Protein AF-A0A3A8HNA7-F1 (afdb_monomer_lite)

Organism: NCBI:txid2316733

Structure (mmCIF, N/CA/C/O backbone):
data_AF-A0A3A8HNA7-F1
#
_entry.id   AF-A0A3A8HNA7-F1
#
loop_
_atom_site.group_PDB
_atom_site.id
_atom_site.type_symbol
_atom_site.label_atom_id
_atom_site.label_alt_id
_atom_site.label_comp_id
_atom_site.label_asym_id
_atom_site.label_entity_id
_atom_site.label_seq_id
_atom_site.pdbx_PDB_ins_code
_atom_site.Cartn_x
_atom_site.Cartn_y
_atom_site.Cartn_z
_atom_site.occupancy
_atom_site.B_iso_or_equiv
_atom_site.auth_seq_id
_atom_site.auth_comp_id
_atom_site.auth_asym_id
_atom_site.auth_atom_id
_atom_site.pdbx_PDB_model_num
ATOM 1 N N . MET A 1 1 ? 7.430 -6.236 -26.148 1.00 52.34 1 MET A N 1
ATOM 2 C CA . MET A 1 1 ? 7.289 -6.702 -24.752 1.00 52.34 1 MET A CA 1
ATOM 3 C C . MET A 1 1 ? 5.996 -6.110 -24.215 1.00 52.34 1 MET A C 1
ATOM 5 O O . MET A 1 1 ? 5.931 -4.894 -24.080 1.00 52.34 1 MET A O 1
ATOM 9 N N . ALA A 1 2 ? 4.943 -6.908 -24.037 1.00 63.03 2 ALA A N 1
ATOM 10 C CA . ALA A 1 2 ? 3.700 -6.397 -23.461 1.00 63.03 2 ALA A CA 1
ATOM 11 C C . ALA A 1 2 ? 3.947 -5.993 -21.993 1.00 6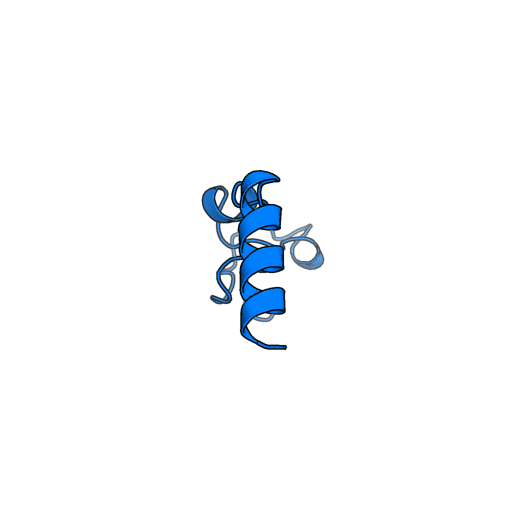3.03 2 ALA A C 1
ATOM 13 O O . ALA A 1 2 ? 4.728 -6.671 -21.317 1.00 63.03 2 ALA A O 1
ATOM 14 N N . PRO A 1 3 ? 3.352 -4.895 -21.493 1.00 68.06 3 PRO A N 1
ATOM 15 C CA . PRO A 1 3 ? 3.386 -4.607 -20.065 1.00 68.06 3 PRO A CA 1
ATOM 16 C C . PRO A 1 3 ? 2.725 -5.774 -19.314 1.00 68.06 3 PRO A C 1
ATOM 18 O O . PRO A 1 3 ? 1.779 -6.370 -19.838 1.00 68.06 3 PRO A O 1
ATOM 21 N N . PRO A 1 4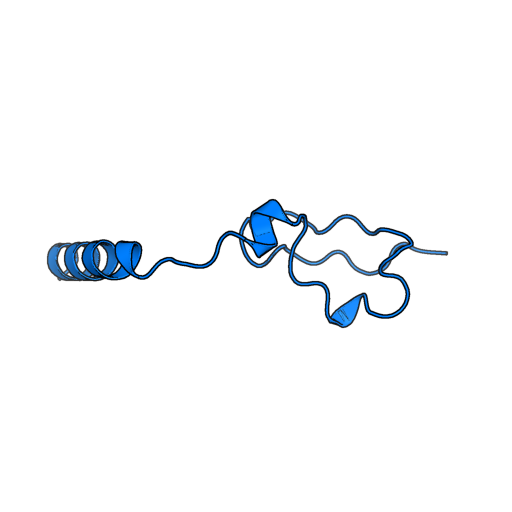 ? 3.208 -6.137 -18.114 1.00 77.44 4 PRO A N 1
ATOM 22 C CA . PRO A 1 4 ? 2.571 -7.200 -17.357 1.00 77.44 4 PRO A CA 1
ATOM 23 C C . PRO A 1 4 ? 1.145 -6.799 -16.974 1.00 77.44 4 PRO A C 1
ATOM 25 O O . PRO A 1 4 ? 0.805 -5.612 -16.951 1.00 77.44 4 PRO A O 1
ATOM 28 N N . ALA A 1 5 ? 0.313 -7.803 -16.693 1.00 83.94 5 ALA A N 1
ATOM 29 C CA . ALA A 1 5 ? -1.104 -7.612 -16.417 1.00 83.94 5 ALA A CA 1
ATOM 30 C C . ALA A 1 5 ? -1.336 -6.522 -15.359 1.00 83.94 5 ALA A C 1
ATOM 32 O O . ALA A 1 5 ? -0.674 -6.491 -14.315 1.00 83.94 5 ALA A O 1
ATOM 33 N N . SER A 1 6 ? -2.286 -5.628 -15.645 1.00 87.06 6 SER A N 1
ATOM 34 C CA . SER A 1 6 ? -2.728 -4.612 -14.693 1.00 87.06 6 SER A CA 1
ATOM 35 C C . SER A 1 6 ? -3.295 -5.291 -13.449 1.00 87.06 6 SER A C 1
ATOM 37 O O . SER A 1 6 ? -4.099 -6.216 -13.559 1.00 87.06 6 SER A O 1
ATOM 39 N N . LYS A 1 7 ? -2.903 -4.815 -12.267 1.00 92.88 7 LYS A N 1
ATOM 40 C CA . LYS A 1 7 ? -3.476 -5.249 -10.990 1.00 92.88 7 LYS A CA 1
ATOM 41 C C . LYS A 1 7 ? -3.811 -4.053 -10.104 1.00 92.88 7 LYS A C 1
ATOM 43 O O . LYS A 1 7 ? -3.110 -3.040 -10.183 1.00 92.88 7 LYS A O 1
ATOM 48 N N . PRO A 1 8 ? -4.869 -4.128 -9.283 1.00 95.06 8 PRO A N 1
ATOM 49 C CA . PRO A 1 8 ? -5.264 -3.028 -8.416 1.00 95.06 8 PRO A CA 1
ATOM 50 C C . PRO A 1 8 ? -4.319 -2.890 -7.214 1.00 95.06 8 PRO A C 1
ATOM 52 O O . PRO A 1 8 ? -3.810 -3.870 -6.672 1.00 95.06 8 PRO A O 1
ATOM 55 N N . CYS A 1 9 ? -4.093 -1.653 -6.776 1.00 94.50 9 CYS A N 1
ATOM 56 C CA . CYS A 1 9 ? -3.412 -1.349 -5.523 1.00 94.50 9 CYS A CA 1
ATOM 57 C C . CYS A 1 9 ? -4.296 -1.749 -4.338 1.00 94.50 9 CYS A C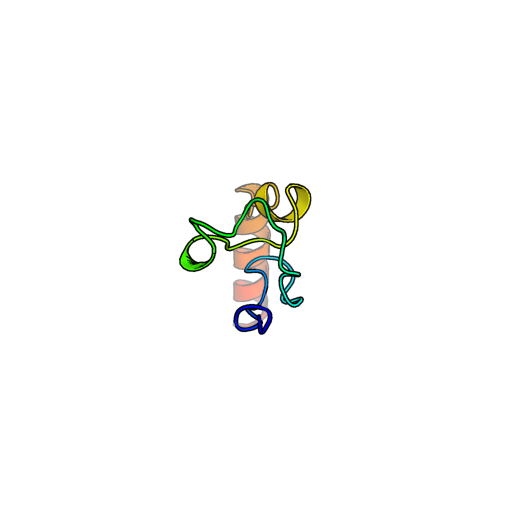 1
ATOM 59 O O . CYS A 1 9 ? -5.430 -1.281 -4.242 1.00 94.50 9 CYS A O 1
ATOM 61 N N . ALA A 1 10 ? -3.746 -2.503 -3.386 1.00 93.19 10 ALA A N 1
ATOM 62 C CA . ALA A 1 10 ? -4.478 -2.978 -2.208 1.00 93.19 10 ALA A CA 1
ATOM 63 C C . ALA A 1 10 ? -4.982 -1.858 -1.271 1.00 93.19 10 ALA A C 1
ATOM 65 O O . ALA A 1 10 ? -5.784 -2.122 -0.387 1.00 93.19 10 ALA A O 1
ATOM 66 N N . VAL A 1 11 ? -4.518 -0.616 -1.449 1.00 93.12 11 VAL A N 1
ATOM 67 C CA . VAL A 1 11 ? -4.905 0.526 -0.600 1.00 93.12 11 VAL A CA 1
ATOM 68 C C . VAL A 1 11 ? -5.832 1.504 -1.305 1.00 93.12 11 VAL A C 1
ATOM 70 O O . VAL A 1 11 ? -6.763 2.015 -0.699 1.00 93.12 11 VAL A O 1
ATOM 73 N N . CYS A 1 12 ? -5.561 1.831 -2.570 1.00 93.50 12 CYS A N 1
ATOM 74 C CA . CYS A 1 12 ? -6.316 2.870 -3.276 1.00 93.50 12 CYS A CA 1
ATOM 75 C C . CYS A 1 12 ? -7.145 2.349 -4.452 1.00 93.50 12 CYS A C 1
ATOM 77 O O . CYS A 1 12 ? -7.763 3.157 -5.139 1.00 93.50 12 CYS A O 1
ATOM 79 N N . GLY A 1 13 ? -7.103 1.044 -4.741 1.00 92.12 13 GLY A N 1
ATOM 80 C CA . GLY A 1 13 ? -7.860 0.395 -5.818 1.00 92.12 13 GLY A CA 1
ATOM 81 C C . GLY A 1 13 ? -7.402 0.728 -7.243 1.00 92.12 13 GLY A C 1
ATOM 82 O O . GLY A 1 13 ? -7.741 0.014 -8.180 1.00 92.12 13 GLY A O 1
ATOM 83 N N . ARG A 1 14 ? -6.595 1.778 -7.437 1.00 93.56 14 ARG A N 1
ATOM 84 C CA . ARG A 1 14 ? -6.084 2.171 -8.759 1.00 93.56 14 ARG A CA 1
ATOM 85 C C . ARG A 1 14 ? -5.119 1.128 -9.321 1.00 93.56 14 ARG A C 1
ATOM 87 O O . ARG A 1 14 ? -4.377 0.501 -8.564 1.00 93.56 14 ARG A O 1
ATOM 94 N N . ALA A 1 15 ? -5.078 1.008 -10.646 1.00 93.81 15 ALA A N 1
ATOM 95 C CA . ALA A 1 15 ? -4.134 0.143 -11.345 1.00 93.81 15 ALA A CA 1
ATOM 96 C C . ALA A 1 15 ? -2.677 0.481 -10.980 1.00 93.81 15 ALA A C 1
ATOM 98 O O . ALA A 1 15 ? -2.264 1.645 -10.998 1.00 93.81 15 ALA A O 1
ATOM 99 N N . ILE A 1 16 ? -1.887 -0.542 -10.657 1.00 94.06 16 ILE A N 1
ATOM 100 C CA . ILE A 1 16 ? -0.451 -0.405 -10.429 1.00 94.06 16 ILE A CA 1
ATOM 101 C C . ILE A 1 16 ? 0.228 -0.219 -11.787 1.00 94.06 16 ILE A C 1
ATOM 103 O O . ILE A 1 16 ? 0.224 -1.112 -12.630 1.00 94.06 16 ILE A O 1
ATOM 107 N N . THR A 1 17 ? 0.843 0.943 -11.999 1.00 91.12 17 THR A N 1
ATOM 108 C CA . THR A 1 17 ? 1.656 1.201 -13.192 1.00 91.12 17 THR A CA 1
ATOM 109 C C . THR A 1 17 ? 2.959 0.416 -13.118 1.00 91.12 17 THR A C 1
ATOM 111 O O . THR A 1 17 ? 3.712 0.565 -12.155 1.00 91.12 17 THR A O 1
ATOM 114 N N . TRP A 1 18 ? 3.259 -0.383 -14.141 1.00 89.88 18 TRP A N 1
ATOM 115 C CA . TRP A 1 18 ? 4.514 -1.128 -14.209 1.00 89.88 18 TRP A CA 1
ATOM 116 C C . TRP A 1 18 ? 5.748 -0.212 -14.156 1.00 89.88 18 TRP A C 1
ATOM 118 O O . TRP A 1 18 ? 5.761 0.887 -14.715 1.00 89.88 18 TRP A O 1
ATOM 128 N N . ARG A 1 19 ? 6.816 -0.684 -13.503 1.00 89.31 19 ARG A N 1
ATOM 129 C CA . ARG A 1 19 ? 8.120 -0.010 -13.432 1.00 89.31 19 ARG A CA 1
ATOM 130 C C . ARG A 1 19 ? 9.228 -1.035 -13.644 1.00 89.31 19 ARG A C 1
ATOM 132 O O . ARG A 1 19 ? 9.157 -2.124 -13.087 1.00 89.31 19 ARG A O 1
ATOM 139 N N . LYS A 1 20 ? 10.306 -0.654 -14.341 1.00 88.44 20 LYS A N 1
ATOM 140 C CA . LYS A 1 20 ? 11.468 -1.533 -14.600 1.00 88.44 20 LYS A CA 1
ATOM 141 C C . LYS A 1 20 ? 12.043 -2.182 -13.334 1.00 88.44 20 LYS A C 1
ATOM 143 O O . LYS A 1 20 ? 12.447 -3.337 -13.377 1.00 88.44 20 LYS A O 1
ATOM 148 N N . LYS A 1 21 ? 12.038 -1.467 -12.201 1.00 88.75 21 LYS A N 1
ATOM 149 C CA . LYS A 1 21 ? 12.531 -1.979 -10.909 1.00 88.75 21 LYS A CA 1
ATOM 150 C C . LYS A 1 21 ? 11.769 -3.202 -10.384 1.00 88.75 21 LYS A C 1
ATOM 152 O O . LYS A 1 21 ? 12.302 -3.904 -9.543 1.00 88.75 21 LYS A O 1
ATOM 157 N N . TRP A 1 22 ? 10.551 -3.426 -10.877 1.00 90.94 22 TRP A N 1
ATOM 158 C CA . TRP A 1 22 ? 9.655 -4.501 -10.457 1.00 90.94 22 TRP A CA 1
ATOM 159 C C . TRP A 1 22 ? 9.640 -5.685 -1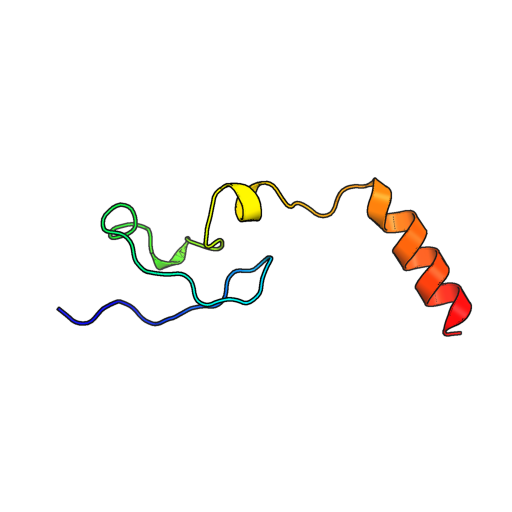1.421 1.00 90.94 22 TRP A C 1
ATOM 161 O O . TRP A 1 22 ? 8.759 -6.532 -11.352 1.00 90.94 22 TRP A O 1
ATOM 171 N N . ALA A 1 23 ? 10.572 -5.738 -12.375 1.00 89.88 23 ALA A N 1
ATOM 172 C CA . ALA A 1 23 ? 10.584 -6.795 -13.380 1.00 89.88 23 ALA A CA 1
ATOM 173 C C . ALA A 1 23 ? 10.779 -8.202 -12.781 1.00 89.88 23 ALA A C 1
ATOM 175 O O . ALA A 1 23 ? 10.332 -9.170 -13.383 1.00 89.88 23 ALA A O 1
ATOM 176 N N . ARG A 1 24 ? 11.441 -8.319 -11.621 1.00 89.81 24 ARG A N 1
ATOM 177 C CA . ARG A 1 24 ? 11.763 -9.609 -10.983 1.00 89.81 24 ARG A CA 1
ATOM 178 C C . ARG A 1 24 ? 10.698 -10.078 -9.994 1.00 89.81 24 ARG A C 1
ATOM 180 O O . ARG A 1 24 ? 10.538 -11.269 -9.788 1.00 89.81 24 ARG A O 1
ATOM 187 N N . ASP A 1 25 ? 10.000 -9.133 -9.386 1.00 92.44 25 ASP A N 1
ATOM 188 C CA . ASP A 1 25 ? 9.118 -9.308 -8.235 1.00 92.44 25 ASP A CA 1
ATOM 189 C C . ASP A 1 25 ? 7.708 -8.776 -8.523 1.00 92.44 25 ASP A C 1
ATOM 191 O O . ASP A 1 25 ? 6.960 -8.459 -7.599 1.00 92.44 25 ASP A O 1
ATOM 195 N N . TRP A 1 26 ? 7.332 -8.659 -9.806 1.00 91.56 26 TRP A N 1
ATOM 196 C CA . TRP A 1 26 ? 6.059 -8.057 -10.205 1.00 91.56 26 TRP A CA 1
ATOM 197 C C . TRP A 1 26 ? 4.879 -8.699 -9.488 1.00 91.56 26 TRP A C 1
ATOM 199 O O . TRP A 1 26 ? 4.007 -7.961 -9.049 1.00 91.56 26 TRP A O 1
ATOM 209 N N . GLU A 1 27 ? 4.860 -10.021 -9.308 1.00 91.56 27 GLU A N 1
ATOM 210 C CA . GLU A 1 27 ? 3.785 -10.741 -8.614 1.00 91.56 27 GLU A CA 1
ATOM 211 C C . GLU A 1 27 ? 3.599 -10.271 -7.161 1.00 91.56 27 GLU A C 1
ATOM 213 O O . GLU A 1 27 ? 2.464 -10.040 -6.739 1.00 91.56 27 GLU A O 1
ATOM 218 N N . GLU A 1 28 ? 4.682 -9.939 -6.455 1.00 93.31 28 GLU A N 1
ATOM 219 C CA . GLU A 1 28 ? 4.659 -9.497 -5.053 1.00 93.31 28 GLU A CA 1
ATOM 220 C C . GLU A 1 28 ? 4.283 -8.016 -4.857 1.00 93.31 28 GLU A C 1
ATOM 222 O O . GLU A 1 28 ? 3.941 -7.588 -3.747 1.00 93.31 28 GLU A O 1
ATOM 227 N N . VAL A 1 29 ? 4.304 -7.195 -5.915 1.00 93.19 29 VAL A N 1
ATOM 228 C CA . VAL A 1 29 ? 3.976 -5.759 -5.816 1.00 93.19 29 VAL A CA 1
ATOM 229 C C . VAL A 1 29 ? 2.495 -5.546 -5.470 1.00 93.19 29 VAL A C 1
ATOM 231 O O . VAL A 1 29 ? 1.622 -5.694 -6.315 1.00 93.19 29 VAL A O 1
ATOM 234 N N . ARG A 1 30 ? 2.177 -5.136 -4.240 1.00 93.19 30 ARG A N 1
ATOM 235 C CA . ARG A 1 30 ? 0.781 -4.899 -3.799 1.00 93.19 30 ARG A CA 1
ATOM 236 C C . ARG A 1 30 ? 0.326 -3.434 -3.845 1.00 93.19 30 ARG A C 1
ATOM 238 O O . ARG A 1 30 ? -0.868 -3.156 -3.748 1.00 93.19 30 ARG A O 1
ATOM 245 N N . TYR A 1 31 ? 1.257 -2.489 -3.996 1.00 94.31 31 TYR A N 1
ATOM 246 C CA . TYR A 1 31 ? 0.993 -1.055 -3.833 1.00 94.31 31 TYR A CA 1
ATOM 247 C C . TYR A 1 31 ? 1.542 -0.226 -4.996 1.00 94.31 31 TYR A C 1
ATOM 249 O O . TYR A 1 31 ? 2.635 -0.490 -5.493 1.00 94.31 31 TYR A O 1
ATOM 257 N N . CYS A 1 32 ? 0.818 0.824 -5.396 1.00 92.62 32 CYS A N 1
ATOM 258 C CA . CYS A 1 32 ? 1.234 1.704 -6.495 1.00 92.62 32 CYS A CA 1
ATOM 259 C C . CYS A 1 32 ? 2.323 2.724 -6.108 1.00 92.62 32 CYS A C 1
ATOM 261 O O . CYS A 1 32 ? 3.018 3.250 -6.981 1.00 92.62 32 CYS A O 1
ATOM 263 N N . SER A 1 33 ? 2.487 3.009 -4.813 1.00 91.06 33 SER A N 1
ATOM 264 C CA . SER A 1 33 ? 3.452 3.976 -4.283 1.00 91.06 33 SER A CA 1
ATOM 265 C C . SER A 1 33 ? 3.846 3.652 -2.842 1.00 91.06 33 SER A C 1
ATOM 267 O O . SER A 1 33 ? 3.139 2.921 -2.144 1.00 91.06 33 SER A O 1
ATOM 269 N N . ASP A 1 34 ? 4.949 4.240 -2.375 1.00 91.00 34 ASP A N 1
ATOM 270 C CA . ASP A 1 34 ? 5.388 4.107 -0.981 1.00 91.00 34 ASP A CA 1
ATOM 271 C C . ASP A 1 34 ? 4.406 4.769 -0.004 1.00 91.00 34 ASP A C 1
ATOM 273 O O . ASP A 1 34 ? 4.190 4.260 1.091 1.00 91.00 34 ASP A O 1
ATOM 277 N N . ALA A 1 35 ? 3.701 5.820 -0.437 1.00 91.75 35 ALA A N 1
ATOM 278 C CA . ALA A 1 35 ? 2.596 6.394 0.327 1.00 91.75 35 ALA A CA 1
ATOM 279 C C . ALA A 1 35 ? 1.462 5.377 0.550 1.00 91.75 35 ALA A C 1
ATOM 281 O O . ALA A 1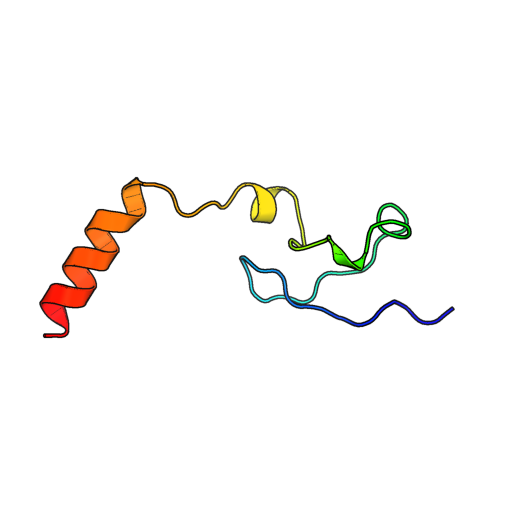 35 ? 0.950 5.263 1.659 1.00 91.75 35 ALA A O 1
ATOM 282 N N . CYS A 1 36 ? 1.091 4.597 -0.477 1.00 93.00 36 CYS A N 1
ATOM 283 C CA . CYS A 1 36 ? 0.122 3.512 -0.305 1.00 93.00 36 CYS A CA 1
ATOM 284 C C . CYS A 1 36 ? 0.689 2.389 0.569 1.00 93.00 36 CYS A C 1
ATOM 286 O O . CYS A 1 36 ? -0.021 1.894 1.429 1.00 93.00 36 CYS A O 1
ATOM 288 N N . ARG A 1 37 ? 1.972 2.035 0.429 1.00 91.06 37 ARG A N 1
ATOM 289 C CA . ARG A 1 37 ? 2.622 1.048 1.310 1.00 91.06 37 ARG A CA 1
ATOM 290 C C . ARG A 1 37 ? 2.585 1.470 2.789 1.00 91.06 37 ARG A C 1
ATOM 292 O O . ARG A 1 37 ? 2.448 0.613 3.657 1.00 91.06 37 ARG A O 1
ATOM 299 N N . GLY A 1 38 ? 2.718 2.769 3.067 1.00 90.19 38 GLY A N 1
ATOM 300 C CA . GLY A 1 38 ? 2.684 3.340 4.418 1.00 90.19 38 GLY A CA 1
ATOM 301 C C . GLY A 1 38 ? 1.280 3.510 5.008 1.00 90.19 38 GLY A C 1
ATOM 302 O O . GLY A 1 38 ? 1.144 3.625 6.225 1.00 90.19 38 GLY A O 1
ATOM 303 N N . LYS A 1 39 ? 0.228 3.484 4.181 1.00 86.94 39 LYS A N 1
ATOM 304 C CA . LYS A 1 39 ? -1.171 3.471 4.631 1.00 86.94 39 LYS A CA 1
ATOM 305 C C . LYS A 1 39 ? -1.551 2.074 5.130 1.00 86.94 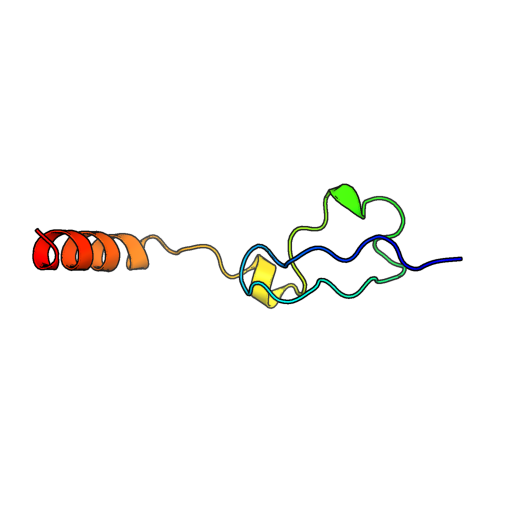39 LYS A C 1
ATOM 307 O O . LYS A 1 39 ? -2.253 1.327 4.458 1.00 86.94 39 LYS A O 1
ATOM 312 N N . ARG A 1 40 ? -1.065 1.718 6.316 1.00 71.38 40 ARG A N 1
ATOM 313 C CA . ARG A 1 40 ? -1.645 0.631 7.111 1.00 71.38 40 ARG A CA 1
ATOM 314 C C . ARG A 1 40 ? -2.845 1.185 7.875 1.00 71.38 40 ARG A C 1
ATOM 316 O O . ARG A 1 40 ? -2.737 2.295 8.396 1.00 71.38 40 ARG A O 1
ATOM 323 N N . THR A 1 41 ? -3.943 0.428 7.942 1.00 69.50 41 THR A N 1
ATOM 324 C CA . THR A 1 41 ? -5.028 0.674 8.906 1.00 69.50 41 THR A CA 1
ATOM 325 C C . THR A 1 41 ? -4.385 0.825 10.274 1.00 69.50 41 THR A C 1
ATOM 327 O O . THR A 1 41 ? -3.674 -0.073 10.735 1.00 69.50 41 THR A O 1
ATOM 330 N N . GLN A 1 42 ? -4.506 2.014 10.855 1.00 69.88 42 GLN A N 1
ATOM 331 C CA . GLN A 1 42 ? -3.882 2.291 12.139 1.00 69.88 42 GLN A CA 1
ATOM 332 C C . GLN A 1 42 ? -4.820 1.779 13.230 1.00 69.88 42 GLN A C 1
ATOM 334 O O . GLN A 1 42 ? -6.033 1.794 13.061 1.00 69.88 42 GLN A O 1
ATOM 339 N N . ALA A 1 43 ? -4.280 1.390 14.386 1.00 63.50 43 ALA A N 1
ATOM 340 C CA . ALA A 1 43 ? -5.089 0.980 15.541 1.00 63.50 43 ALA A CA 1
ATOM 341 C C . ALA A 1 43 ? -6.137 2.036 15.964 1.00 63.50 43 ALA A C 1
ATOM 343 O O . ALA A 1 43 ? -7.114 1.716 16.629 1.00 63.50 43 ALA A O 1
ATOM 344 N N . ARG A 1 44 ? -5.959 3.295 15.541 1.00 68.50 44 ARG A N 1
ATOM 345 C CA . ARG A 1 44 ? -6.918 4.391 15.730 1.00 68.50 44 ARG A CA 1
ATOM 346 C C . ARG A 1 44 ? -8.218 4.247 14.925 1.00 68.50 44 ARG A C 1
ATOM 348 O O . ARG A 1 44 ? -9.162 4.967 15.219 1.00 68.50 44 ARG A O 1
ATOM 355 N N . ASP A 1 45 ? -8.248 3.388 13.907 1.00 67.12 45 ASP A N 1
ATOM 356 C CA . ASP A 1 45 ? -9.400 3.223 13.013 1.00 67.12 45 ASP A CA 1
ATOM 357 C C . ASP A 1 45 ? -10.391 2.172 13.567 1.00 67.12 45 ASP A C 1
ATOM 359 O O . ASP A 1 45 ? -11.581 2.221 13.264 1.00 67.12 45 ASP A O 1
ATOM 363 N N . SER A 1 46 ? -9.938 1.282 14.461 1.00 74.25 46 SER A N 1
ATOM 364 C CA . SER A 1 46 ? -10.766 0.232 15.077 1.00 74.25 46 SER A CA 1
ATOM 365 C C . SER A 1 46 ? -11.954 0.750 15.912 1.00 74.25 46 SER A C 1
ATOM 367 O O . SER A 1 46 ? -13.029 0.161 15.818 1.00 74.25 46 SER A O 1
ATOM 369 N N . PRO A 1 47 ? -11.841 1.847 16.693 1.00 83.69 47 PRO A N 1
ATOM 370 C CA . PRO A 1 47 ? -12.992 2.407 17.407 1.00 83.69 47 PRO A CA 1
ATOM 371 C C . PRO A 1 47 ? -14.072 2.958 16.466 1.00 83.69 47 PRO A C 1
ATOM 373 O O . PRO A 1 47 ? -15.254 2.876 16.775 1.00 83.69 47 PRO A O 1
ATOM 376 N N . LEU A 1 48 ? -13.679 3.499 15.308 1.00 85.00 48 LEU A N 1
ATOM 377 C CA . LEU A 1 48 ? -14.614 4.008 14.301 1.00 85.00 48 LEU A CA 1
ATOM 378 C C . LEU A 1 48 ? -15.399 2.873 13.642 1.00 85.00 48 LEU A C 1
ATOM 380 O O . LEU A 1 48 ? -16.609 2.992 13.487 1.00 85.00 48 LEU A O 1
ATOM 384 N N . GLU A 1 49 ? -14.733 1.769 13.294 1.00 86.50 49 GLU A N 1
ATOM 385 C CA . GLU A 1 49 ? -15.411 0.578 12.766 1.00 86.50 49 GLU A CA 1
ATOM 386 C C . GLU A 1 49 ? -16.416 -0.002 13.767 1.00 86.50 49 GLU A C 1
ATOM 388 O O . GLU A 1 49 ? -17.537 -0.321 13.377 1.00 86.50 49 GLU A O 1
ATOM 393 N N . ALA A 1 50 ? -16.056 -0.078 15.054 1.00 88.06 50 ALA A N 1
ATOM 394 C CA . ALA A 1 50 ? -16.970 -0.542 16.097 1.00 88.06 50 ALA A CA 1
ATOM 395 C C . ALA A 1 50 ? -18.226 0.343 16.195 1.00 88.06 50 ALA A C 1
ATOM 397 O O . ALA A 1 50 ? -19.341 -0.171 16.163 1.00 88.06 50 ALA A O 1
ATOM 398 N N . LEU A 1 51 ? -18.050 1.669 16.213 1.00 91.00 51 LEU A N 1
ATOM 399 C CA . LEU A 1 51 ? -19.162 2.625 16.247 1.00 91.00 51 LEU A CA 1
ATOM 400 C C . LEU A 1 51 ? -20.057 2.536 15.003 1.00 91.00 51 LEU A C 1
ATOM 402 O O . LEU A 1 51 ? -21.275 2.650 15.105 1.00 91.00 51 LEU A O 1
ATOM 406 N N . ILE A 1 52 ? -19.471 2.330 13.819 1.00 93.12 52 ILE A N 1
ATOM 407 C CA . ILE A 1 52 ? -20.240 2.155 12.579 1.00 93.12 52 ILE A CA 1
ATOM 408 C C . ILE A 1 52 ? -21.106 0.892 12.657 1.00 93.12 52 ILE A C 1
ATOM 410 O O . ILE A 1 52 ? -22.268 0.935 12.264 1.00 93.12 52 ILE A O 1
ATOM 414 N N . LEU A 1 53 ? -20.562 -0.218 13.165 1.00 91.19 53 LEU A N 1
ATOM 415 C CA . LEU A 1 53 ? -21.310 -1.469 13.310 1.00 91.19 53 LEU A CA 1
ATOM 416 C C . LEU A 1 53 ? -22.447 -1.351 14.331 1.00 91.19 53 LEU A C 1
ATOM 418 O O . LEU A 1 53 ? -23.528 -1.870 14.072 1.00 91.19 53 LEU A O 1
ATOM 422 N N . GLU A 1 54 ? -22.233 -0.639 15.441 1.00 95.25 54 GLU A N 1
ATOM 423 C CA . GLU A 1 54 ? -23.286 -0.364 16.429 1.00 95.25 54 GLU A CA 1
ATOM 424 C C . GLU A 1 54 ? -24.444 0.457 15.845 1.00 95.25 54 GLU A C 1
ATOM 426 O O . GLU A 1 54 ? -25.595 0.191 16.166 1.00 95.25 54 GLU A O 1
ATOM 431 N N . LEU A 1 55 ? -24.165 1.432 14.971 1.00 93.69 55 LEU A N 1
ATOM 432 C CA . LEU A 1 55 ? -25.198 2.277 14.352 1.00 93.69 55 LEU A CA 1
ATOM 433 C C . LEU A 1 55 ? -25.993 1.583 13.236 1.00 93.69 55 LEU A C 1
ATOM 435 O O . LEU A 1 55 ? -27.065 2.060 12.868 1.00 93.69 55 LEU A O 1
ATOM 439 N N . LEU A 1 56 ? -25.443 0.519 12.648 1.00 93.25 56 LEU A N 1
ATOM 440 C CA . LEU A 1 56 ? -26.085 -0.253 11.579 1.00 93.25 56 LEU A CA 1
ATOM 441 C C . LEU A 1 56 ? -26.902 -1.448 12.102 1.00 93.25 56 LEU A C 1
ATOM 443 O O . LEU A 1 56 ? -27.579 -2.091 11.297 1.00 93.25 56 LEU A O 1
ATOM 447 N N . ALA A 1 57 ? -26.807 -1.757 13.399 1.00 83.44 57 ALA A N 1
ATOM 448 C CA . ALA A 1 57 ? -27.571 -2.801 14.086 1.00 83.44 57 ALA A CA 1
ATOM 449 C C . ALA A 1 57 ? -28.936 -2.282 14.566 1.00 83.44 57 ALA A C 1
ATOM 451 O O . ALA A 1 57 ? -29.899 -3.081 14.516 1.00 83.44 57 ALA A O 1
#

pLDDT: mean 86.51, std 9.97, range [52.34, 95.25]

Sequence (57 aa):
MAPPASKPCAVCGRAITWRKKWARDWEEVRYCSDACRGKRTQARDSPLEALILELLA

InterPro domains:
  IPR017136 Uncharacterised conserved protein UCP037205 [PF10013] (5-38)
  IPR017136 Uncharacterised conserved protein UCP037205 [PTHR37463] (6-43)

Foldseek 3Di:
DDAPDWDAAPQPRDTQDDDPVCPVPVVVDRHNDVVSVPPDPDPVCVVVVVVVVVVVD

Secondary structure (DSSP, 8-state):
-PPPPP-B-TTT--B----GGGTTTGGG---SSHHHHH----TTSHHHHHHHHHHH-

Radius of gyration: 16.14 Å; chains: 1; bounding box: 40×17×42 Å